Protein AF-A0A7V3D4S4-F1 (afdb_monomer)

Solvent-accessible surface area (backbone atoms only — not comparable to full-atom values): 4410 Å² total; per-residue (Å²): 132,85,51,71,72,53,52,55,51,51,38,42,72,76,39,47,70,61,40,58,56,58,72,68,57,80,47,70,68,55,51,54,52,47,34,52,75,68,65,37,76,80,40,63,72,45,79,80,44,76,61,100,65,40,43,28,39,34,39,41,69,46,99,87,68,45,75,47,75,54,73,45,104

Radius of gyration: 12.2 Å; Cα contacts (8 Å, |Δi|>4): 76; chains: 1; bounding box: 28×32×29 Å

Sequence (73 aa):
MKTYDQHCRQLRQTHPALAEEFARFQGVAEILAWMQRRELTHARVDIVGQDEFEYDFLVELGSEQGWVAFGIT

Secondary structure (DSSP, 8-state):
---HHHHHHHHHHH-HHHHHHHTT--SHHHHHHHHHHTTGGGS-EEEEEE-SS-EEEEEE--TTT-EEEEEE-

Nearest PDB structures (foldseek):
  5xbl-assembly1_D  TM=5.114E-01  e=5.140E-01  Listeria monocytogenes
  4i8o-assembly1_A  TM=6.137E-01  e=2.187E+00  Escherichia coli K-12
  2d4r-assembly1_A  TM=4.463E-01  e=1.473E+00  Thermus thermophilus HB8
  6b2e-assembly1_A  TM=4.482E-01  e=5.869E+00  Homo sapiens
  4huz-assembly1_A-2  TM=4.244E-01  e=7.150E+00  Sphingobium chlorophenolicum

Structure (mmCIF, N/CA/C/O backbone):
data_AF-A0A7V3D4S4-F1
#
_entry.id   AF-A0A7V3D4S4-F1
#
loop_
_atom_site.group_PDB
_atom_site.id
_atom_site.type_symbol
_atom_site.label_atom_id
_atom_site.label_alt_id
_atom_site.label_comp_id
_atom_site.label_asym_id
_atom_site.label_entity_id
_atom_site.label_seq_id
_atom_site.pdbx_PDB_ins_code
_atom_site.Cartn_x
_atom_site.Cartn_y
_atom_site.Cartn_z
_atom_site.occupancy
_atom_site.B_iso_or_equiv
_atom_site.auth_seq_id
_atom_site.auth_comp_id
_atom_site.auth_asym_id
_atom_site.auth_atom_id
_atom_site.pdbx_PDB_model_num
ATOM 1 N N . MET A 1 1 ? -0.571 -21.245 -1.872 1.00 51.44 1 MET A N 1
ATOM 2 C CA . MET A 1 1 ? -0.265 -19.859 -2.278 1.00 51.44 1 MET A CA 1
ATOM 3 C C . MET A 1 1 ? -1.554 -19.260 -2.812 1.00 51.44 1 MET A C 1
ATOM 5 O O . MET A 1 1 ? -2.151 -19.889 -3.678 1.00 51.44 1 MET A O 1
ATOM 9 N N . LYS A 1 2 ? -2.064 -18.170 -2.230 1.00 59.62 2 LYS A N 1
ATOM 10 C CA . LYS A 1 2 ? -3.242 -17.492 -2.794 1.00 59.62 2 LYS A CA 1
ATOM 11 C C . LYS A 1 2 ? -2.817 -16.786 -4.084 1.00 59.62 2 LYS A C 1
ATOM 13 O O . LYS A 1 2 ? -1.693 -16.301 -4.160 1.00 59.62 2 LYS A O 1
ATOM 18 N N . THR A 1 3 ? -3.673 -16.777 -5.101 1.00 77.38 3 THR A N 1
ATOM 19 C CA . THR A 1 3 ? -3.392 -16.042 -6.344 1.00 77.38 3 THR A CA 1
ATOM 20 C C . THR A 1 3 ? -3.654 -14.548 -6.147 1.00 77.38 3 THR A C 1
ATOM 22 O O . THR A 1 3 ? -4.450 -14.170 -5.284 1.00 77.38 3 THR A O 1
ATOM 25 N N . TYR A 1 4 ? -3.027 -13.694 -6.959 1.00 70.12 4 TYR A N 1
ATOM 26 C CA . TYR A 1 4 ? -3.269 -12.244 -6.973 1.00 70.12 4 TYR A CA 1
ATOM 27 C C . TYR A 1 4 ? -4.775 -11.904 -6.964 1.00 70.12 4 TYR A C 1
ATOM 29 O O . TYR A 1 4 ? -5.262 -11.193 -6.084 1.00 70.12 4 TYR A O 1
ATOM 37 N N . ASP A 1 5 ? -5.562 -12.555 -7.827 1.00 76.44 5 ASP A N 1
ATOM 38 C CA . ASP A 1 5 ? -7.018 -12.364 -7.901 1.00 76.44 5 ASP A CA 1
ATOM 39 C C . ASP A 1 5 ? -7.774 -12.732 -6.619 1.00 76.44 5 ASP A C 1
ATOM 41 O O . ASP A 1 5 ? -8.866 -12.214 -6.357 1.00 76.44 5 ASP A O 1
ATOM 45 N N . GLN A 1 6 ? -7.257 -13.678 -5.831 1.00 79.00 6 GLN A N 1
ATOM 46 C CA . GLN A 1 6 ? -7.845 -14.030 -4.539 1.00 79.00 6 GLN A CA 1
ATOM 47 C C . GLN A 1 6 ? -7.566 -12.940 -3.501 1.00 79.00 6 GLN A C 1
ATOM 49 O O . GLN A 1 6 ? -8.463 -12.617 -2.723 1.00 79.00 6 GLN A O 1
ATOM 54 N N . HIS A 1 7 ? -6.377 -12.333 -3.526 1.00 77.12 7 HIS A N 1
ATOM 55 C CA . HIS A 1 7 ? -6.045 -11.195 -2.669 1.00 77.12 7 HIS A CA 1
ATOM 56 C C . HIS A 1 7 ? -6.897 -9.969 -3.007 1.00 77.12 7 HIS A C 1
ATOM 58 O O . HIS A 1 7 ? -7.530 -9.409 -2.111 1.00 77.12 7 HIS A O 1
ATOM 64 N N . CYS A 1 8 ? -7.030 -9.615 -4.288 1.00 79.88 8 CYS A N 1
ATOM 65 C CA . CYS A 1 8 ? -7.874 -8.493 -4.707 1.00 79.88 8 CYS A CA 1
ATOM 66 C C . CYS A 1 8 ? -9.352 -8.708 -4.350 1.00 79.88 8 CYS A C 1
ATOM 68 O O . CYS A 1 8 ? -10.024 -7.783 -3.892 1.00 79.88 8 CYS A O 1
ATOM 70 N N . ARG A 1 9 ? -9.877 -9.932 -4.523 1.00 85.12 9 ARG A N 1
ATOM 71 C CA . ARG A 1 9 ? -11.253 -10.262 -4.111 1.00 85.12 9 ARG A CA 1
ATOM 72 C C . ARG A 1 9 ? -11.445 -10.144 -2.603 1.00 85.12 9 ARG A C 1
ATOM 74 O O . ARG A 1 9 ? -12.428 -9.548 -2.173 1.00 85.12 9 ARG A O 1
ATOM 81 N N . GLN A 1 10 ? -10.512 -10.665 -1.811 1.00 84.56 10 GLN A N 1
ATOM 82 C CA . GLN A 1 10 ? -10.586 -10.578 -0.354 1.00 84.56 10 GLN A CA 1
ATOM 83 C C . GLN A 1 10 ? -10.495 -9.125 0.139 1.00 84.56 10 GLN A C 1
ATOM 85 O O . GLN A 1 10 ? -11.232 -8.740 1.050 1.00 84.56 10 GLN A O 1
ATOM 90 N N . LEU A 1 11 ? -9.647 -8.299 -0.482 1.00 82.25 11 LEU A N 1
ATOM 91 C CA . LEU A 1 11 ? -9.547 -6.875 -0.165 1.00 82.25 11 LEU A CA 1
ATOM 92 C C . LEU A 1 11 ? -10.861 -6.147 -0.474 1.00 82.25 11 LEU A C 1
ATOM 94 O O . LEU A 1 11 ? -11.379 -5.457 0.394 1.00 82.25 11 LEU A O 1
ATOM 98 N N . ARG A 1 12 ? -11.461 -6.366 -1.654 1.00 89.12 12 ARG A N 1
ATOM 99 C CA . ARG A 1 12 ? -12.768 -5.771 -2.003 1.00 89.12 12 ARG A CA 1
ATOM 100 C C . ARG A 1 12 ? -13.889 -6.179 -1.045 1.00 89.12 12 ARG A C 1
ATOM 102 O O . ARG A 1 12 ? -14.790 -5.387 -0.806 1.00 89.12 12 ARG A O 1
ATOM 109 N N . GLN A 1 13 ? -13.842 -7.396 -0.502 1.00 90.31 13 GLN A N 1
ATOM 110 C CA . GLN A 1 13 ? -14.843 -7.881 0.454 1.00 90.31 13 GLN A CA 1
ATOM 111 C C . GLN A 1 13 ? -14.681 -7.278 1.851 1.00 90.31 13 GLN A C 1
ATOM 113 O O . GLN A 1 13 ? -15.676 -7.010 2.515 1.00 90.31 13 GLN A O 1
ATOM 118 N N . THR A 1 14 ? -13.442 -7.099 2.309 1.00 87.56 14 THR A N 1
ATOM 119 C CA . THR A 1 14 ? -13.154 -6.665 3.686 1.00 87.56 14 THR A CA 1
ATOM 120 C C . THR A 1 14 ? -12.976 -5.151 3.809 1.00 87.56 14 THR A C 1
ATOM 122 O O . THR A 1 14 ? -13.357 -4.577 4.822 1.00 87.56 14 THR A O 1
ATOM 125 N N . HIS A 1 15 ? -12.454 -4.497 2.770 1.00 86.06 15 HIS A N 1
ATOM 126 C CA . HIS A 1 15 ? -12.134 -3.069 2.731 1.00 86.06 15 HIS A CA 1
ATOM 127 C C . HIS A 1 15 ? -12.471 -2.473 1.345 1.00 86.06 15 HIS A C 1
ATOM 129 O O . HIS A 1 15 ? -11.566 -2.086 0.599 1.00 86.06 15 HIS A O 1
ATOM 135 N N . PRO A 1 16 ? -13.762 -2.391 0.961 1.00 88.19 16 PRO A N 1
ATOM 136 C CA . PRO A 1 16 ? -14.175 -1.995 -0.390 1.00 88.19 16 PRO A CA 1
ATOM 137 C C . PRO A 1 16 ? -13.673 -0.604 -0.802 1.00 88.19 16 PRO A C 1
ATOM 139 O O . PRO A 1 16 ? -13.166 -0.448 -1.909 1.00 88.19 16 PRO A O 1
ATOM 142 N N . ALA A 1 17 ? -13.722 0.382 0.100 1.00 86.50 17 ALA A N 1
ATOM 143 C CA . ALA A 1 17 ? -13.230 1.735 -0.177 1.00 86.50 17 ALA A CA 1
ATOM 144 C C . ALA A 1 17 ? -11.718 1.760 -0.460 1.00 86.50 17 ALA A C 1
ATOM 146 O O . ALA A 1 17 ? -11.263 2.418 -1.390 1.00 86.50 17 ALA A O 1
ATOM 147 N N . LEU A 1 18 ? -10.942 0.986 0.304 1.00 83.62 18 LEU A N 1
ATOM 148 C CA . LEU A 1 18 ? -9.497 0.890 0.116 1.00 83.62 18 LEU A CA 1
ATOM 149 C C . LEU A 1 18 ? -9.153 0.192 -1.206 1.00 83.62 18 LEU A C 1
ATOM 151 O O . LEU A 1 18 ? -8.253 0.619 -1.923 1.00 83.62 18 LEU A O 1
ATOM 155 N N . ALA A 1 19 ? -9.910 -0.848 -1.562 1.00 86.31 19 ALA A N 1
ATOM 156 C CA . ALA A 1 19 ? -9.752 -1.534 -2.837 1.00 86.31 19 ALA A CA 1
ATOM 157 C C . ALA A 1 19 ? -10.042 -0.617 -4.038 1.00 86.31 19 ALA A C 1
ATOM 159 O O . ALA A 1 19 ? -9.356 -0.708 -5.055 1.00 86.31 19 ALA A O 1
ATOM 160 N N . GLU A 1 20 ? -11.051 0.252 -3.937 1.00 88.38 20 GLU A N 1
ATOM 161 C CA . GLU A 1 20 ? -11.362 1.242 -4.973 1.00 88.38 20 GLU A CA 1
ATOM 162 C C . GLU A 1 20 ? -10.302 2.339 -5.080 1.00 88.38 20 GLU A C 1
ATOM 164 O O . GLU A 1 20 ? -9.989 2.762 -6.191 1.00 88.38 20 GLU A O 1
ATOM 169 N N . GLU A 1 21 ? -9.741 2.790 -3.956 1.00 86.75 21 GLU A N 1
ATOM 170 C CA . GLU A 1 21 ? -8.621 3.734 -3.955 1.00 86.75 21 GLU A CA 1
ATOM 171 C C . GLU A 1 21 ? -7.405 3.139 -4.667 1.00 86.75 21 GLU A C 1
ATOM 173 O O . GLU A 1 21 ? -6.881 3.754 -5.594 1.00 86.75 21 GLU A O 1
ATOM 178 N N . PHE A 1 22 ? -6.996 1.924 -4.294 1.00 84.50 22 PHE A N 1
ATOM 179 C CA . PHE A 1 22 ? -5.800 1.290 -4.857 1.00 84.50 22 PHE A CA 1
ATOM 180 C C . PHE A 1 22 ? -5.953 0.938 -6.331 1.00 84.50 22 PHE A C 1
ATOM 182 O O . PHE A 1 22 ? -4.997 1.053 -7.088 1.00 84.50 22 PHE A O 1
ATOM 189 N N . ALA A 1 23 ? -7.161 0.578 -6.772 1.00 85.56 23 ALA A N 1
ATOM 190 C CA . ALA A 1 23 ? -7.434 0.310 -8.181 1.00 85.56 23 ALA A CA 1
ATOM 191 C C . ALA A 1 23 ? -7.248 1.539 -9.093 1.00 85.56 23 ALA A C 1
ATOM 193 O O . ALA A 1 23 ? -7.230 1.385 -10.312 1.00 85.56 23 ALA A O 1
ATOM 194 N N . ARG A 1 24 ? -7.152 2.752 -8.528 1.00 86.12 24 ARG A N 1
ATOM 195 C CA . ARG A 1 24 ? -6.904 3.988 -9.283 1.00 86.12 24 ARG A CA 1
ATOM 196 C C . ARG A 1 24 ? -5.424 4.328 -9.403 1.00 86.12 24 ARG A C 1
ATOM 198 O O . ARG A 1 24 ? -5.110 5.224 -10.176 1.00 86.12 24 ARG A O 1
ATOM 205 N N . PHE A 1 25 ? -4.551 3.661 -8.649 1.00 85.31 25 PHE A N 1
ATOM 206 C CA . PHE A 1 25 ? -3.124 3.938 -8.702 1.00 85.31 25 PHE A CA 1
ATOM 207 C C . PHE A 1 25 ? -2.517 3.391 -9.995 1.00 85.31 25 PHE A C 1
ATOM 209 O O . PHE A 1 25 ? -2.706 2.232 -10.353 1.00 85.31 25 PHE A O 1
ATOM 216 N N . GLN A 1 26 ? -1.785 4.252 -10.684 1.00 81.56 26 GLN A N 1
ATOM 217 C CA . GLN A 1 26 ? -1.042 4.016 -11.913 1.00 81.56 26 GLN A CA 1
ATOM 218 C C . GLN A 1 26 ? 0.470 4.096 -11.686 1.00 81.56 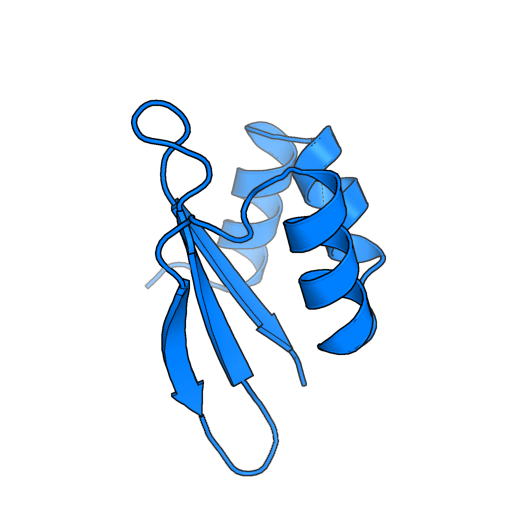26 GLN A C 1
ATOM 220 O O . GLN A 1 26 ? 1.235 3.809 -12.600 1.00 81.56 26 GLN A O 1
ATOM 225 N N . GLY A 1 27 ? 0.923 4.511 -10.497 1.00 77.69 27 GLY A N 1
ATOM 226 C CA . GLY A 1 27 ? 2.349 4.593 -10.206 1.00 77.69 27 GLY A CA 1
ATOM 227 C C . GLY A 1 27 ? 2.699 4.997 -8.776 1.00 77.69 27 GLY A C 1
ATOM 228 O O . GLY A 1 27 ? 1.852 5.410 -7.980 1.00 77.69 27 GLY A O 1
ATOM 229 N N . VAL A 1 28 ? 4.000 4.929 -8.471 1.00 76.50 28 VAL A N 1
ATOM 230 C CA . VAL A 1 28 ? 4.577 5.206 -7.138 1.00 76.50 28 VAL A CA 1
ATOM 231 C C . VAL A 1 28 ? 4.181 6.588 -6.612 1.00 76.50 28 VAL A C 1
ATOM 233 O O . VAL A 1 28 ? 3.884 6.742 -5.430 1.00 76.5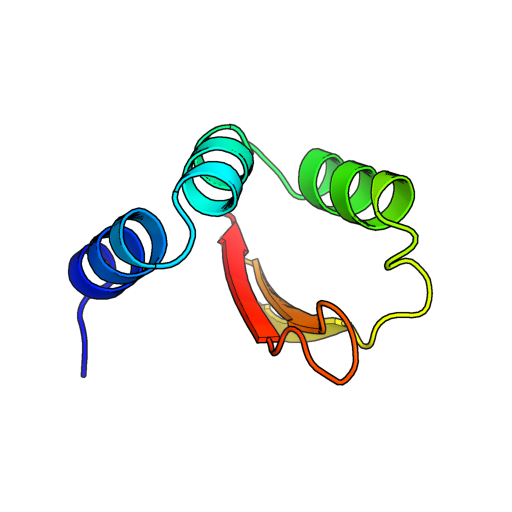0 28 VAL A O 1
ATOM 236 N N . ALA A 1 29 ? 4.133 7.601 -7.481 1.00 81.62 29 ALA A N 1
ATOM 237 C CA . ALA A 1 29 ? 3.820 8.973 -7.085 1.00 81.62 29 ALA A CA 1
ATOM 238 C C . ALA A 1 29 ? 2.441 9.103 -6.413 1.00 81.62 29 ALA A C 1
ATOM 240 O O . ALA A 1 29 ? 2.282 9.852 -5.448 1.00 81.62 29 ALA A O 1
ATOM 241 N N . GLU A 1 30 ? 1.446 8.355 -6.886 1.00 84.69 30 GLU A N 1
ATOM 242 C CA . GLU A 1 30 ? 0.085 8.416 -6.351 1.00 84.69 30 GLU A CA 1
ATOM 243 C C . GLU A 1 30 ? -0.028 7.714 -5.000 1.00 84.69 30 GLU A C 1
ATOM 245 O O . GLU A 1 30 ? -0.767 8.177 -4.129 1.00 84.69 30 GLU A O 1
ATOM 250 N N . ILE A 1 31 ? 0.766 6.663 -4.798 1.00 79.75 31 ILE A N 1
ATOM 251 C CA . ILE A 1 31 ? 0.902 5.971 -3.517 1.00 79.75 31 ILE A CA 1
ATOM 252 C C . ILE A 1 31 ? 1.582 6.863 -2.488 1.00 79.75 31 ILE A C 1
ATOM 254 O O . ILE A 1 31 ? 1.061 7.018 -1.386 1.00 79.75 31 ILE A O 1
ATOM 258 N N . LEU A 1 32 ? 2.679 7.526 -2.855 1.00 79.50 32 LEU A N 1
ATOM 259 C CA . LEU A 1 32 ? 3.342 8.489 -1.974 1.00 79.50 32 LEU A CA 1
ATOM 260 C C . LEU A 1 32 ? 2.397 9.639 -1.597 1.00 79.50 32 LEU A C 1
ATOM 262 O O . LEU A 1 32 ? 2.293 10.009 -0.427 1.00 79.50 32 LEU A O 1
ATOM 266 N N . ALA A 1 33 ? 1.639 10.161 -2.565 1.00 84.69 33 ALA A N 1
ATOM 267 C CA . ALA A 1 33 ? 0.635 11.187 -2.304 1.00 84.69 33 ALA A CA 1
ATOM 268 C C . ALA A 1 33 ? -0.505 10.672 -1.406 1.00 84.69 33 ALA A C 1
ATOM 270 O O . ALA A 1 33 ? -1.000 11.405 -0.551 1.00 84.69 33 ALA A O 1
ATOM 271 N N . TRP A 1 34 ? -0.945 9.425 -1.585 1.00 85.19 34 TRP A N 1
ATOM 272 C CA . TRP A 1 34 ? -1.954 8.790 -0.735 1.00 85.19 34 TRP A CA 1
ATOM 273 C C . TRP A 1 34 ? -1.464 8.616 0.704 1.00 85.19 34 TRP A C 1
ATOM 275 O O . TRP A 1 34 ? -2.183 8.986 1.633 1.00 85.19 34 TRP A O 1
ATOM 285 N N . MET A 1 35 ? -0.229 8.151 0.882 1.00 81.31 35 MET A N 1
ATOM 286 C CA . MET A 1 35 ? 0.414 8.037 2.187 1.00 81.31 35 MET A CA 1
ATOM 287 C C . MET A 1 35 ? 0.473 9.383 2.902 1.00 81.31 35 MET A C 1
ATOM 289 O O . MET A 1 35 ? 0.071 9.486 4.059 1.00 81.31 35 MET A O 1
ATOM 293 N N . GLN A 1 36 ? 0.907 10.429 2.197 1.00 83.31 36 GLN A N 1
ATOM 294 C CA . GLN A 1 36 ? 0.963 11.781 2.742 1.00 83.31 36 GLN A CA 1
ATOM 295 C C . GLN A 1 36 ? -0.426 12.283 3.166 1.00 83.31 36 GLN A C 1
ATOM 297 O O . GLN A 1 36 ? -0.573 12.811 4.265 1.00 83.31 36 GLN A O 1
ATOM 302 N N . ARG A 1 37 ? -1.463 12.091 2.332 1.00 86.62 37 ARG A N 1
ATOM 303 C CA . ARG A 1 37 ? -2.847 12.499 2.654 1.00 86.62 37 ARG A CA 1
ATOM 304 C C . ARG A 1 37 ? -3.429 11.769 3.862 1.00 86.62 37 ARG A C 1
ATOM 306 O O . ARG A 1 37 ? -4.305 12.317 4.520 1.00 86.62 37 ARG A O 1
ATOM 313 N N . ARG A 1 38 ? -2.987 10.537 4.119 1.00 81.81 38 ARG A N 1
ATOM 314 C CA . ARG A 1 38 ? -3.411 9.738 5.275 1.00 81.81 38 ARG A CA 1
ATOM 315 C C . ARG A 1 38 ? -2.507 9.915 6.495 1.00 81.81 38 ARG A C 1
ATOM 317 O O . ARG A 1 38 ? -2.650 9.161 7.449 1.00 81.81 38 ARG A O 1
ATOM 324 N N . GLU A 1 39 ? -1.576 10.871 6.454 1.00 80.75 39 GLU A N 1
ATOM 325 C CA . GLU A 1 39 ? -0.580 11.103 7.510 1.00 80.75 39 GLU A CA 1
ATOM 326 C C . GLU A 1 39 ? 0.250 9.843 7.839 1.00 80.75 39 GLU A C 1
ATOM 328 O O . GLU A 1 39 ? 0.852 9.719 8.904 1.00 80.75 39 GLU A O 1
ATOM 333 N N . LEU A 1 40 ? 0.357 8.921 6.873 1.00 77.69 40 LEU A N 1
ATOM 334 C CA . LEU A 1 40 ? 1.164 7.699 6.949 1.00 77.69 40 LEU A CA 1
ATOM 335 C C . LEU A 1 40 ? 2.648 7.981 6.681 1.00 77.69 40 LEU A C 1
ATOM 337 O O . LEU A 1 40 ? 3.446 7.064 6.542 1.00 77.69 40 LEU A O 1
ATOM 341 N N . THR A 1 41 ? 3.054 9.248 6.617 1.00 66.56 41 THR A N 1
ATOM 342 C CA . THR A 1 41 ? 4.448 9.676 6.437 1.00 66.56 41 THR A CA 1
ATOM 343 C C . THR A 1 41 ? 5.366 9.222 7.576 1.00 66.56 41 THR A C 1
ATOM 345 O O . THR A 1 41 ? 6.577 9.162 7.390 1.00 66.56 41 THR A O 1
ATOM 348 N N . HIS A 1 42 ? 4.796 8.892 8.739 1.00 64.38 42 HIS A N 1
ATOM 349 C CA . HIS A 1 42 ? 5.497 8.277 9.872 1.00 64.38 42 HIS A CA 1
ATOM 350 C C . HIS A 1 42 ? 5.261 6.764 9.986 1.00 64.38 42 HIS A C 1
ATOM 352 O O . HIS A 1 42 ? 5.812 6.132 10.888 1.00 64.38 42 HIS A O 1
ATOM 358 N N . ALA A 1 43 ? 4.437 6.184 9.109 1.00 66.88 43 ALA A N 1
ATOM 359 C CA . ALA A 1 43 ? 4.205 4.751 9.085 1.00 66.88 43 ALA A CA 1
ATOM 360 C C . ALA A 1 43 ? 5.450 4.019 8.587 1.00 66.88 43 ALA A C 1
ATOM 362 O O . ALA A 1 43 ? 6.205 4.521 7.748 1.00 66.88 43 ALA A O 1
ATOM 363 N N . ARG A 1 44 ? 5.654 2.803 9.092 1.00 67.12 44 ARG A N 1
ATOM 364 C CA . ARG A 1 44 ? 6.719 1.942 8.601 1.00 67.12 44 ARG A CA 1
ATOM 365 C C . ARG A 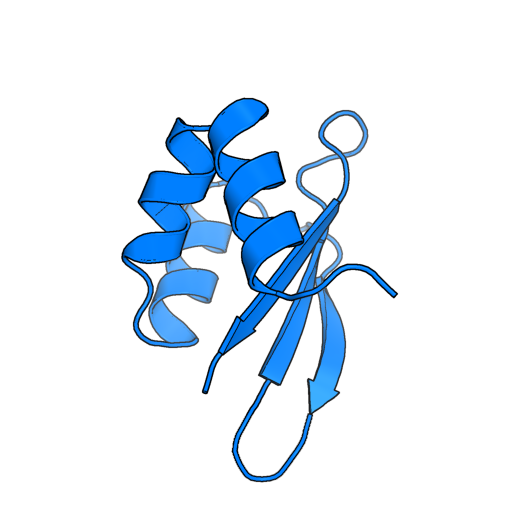1 44 ? 6.379 1.490 7.178 1.00 67.12 44 ARG A C 1
ATOM 367 O O . ARG A 1 44 ? 5.352 0.848 6.955 1.00 67.12 44 ARG A O 1
ATOM 374 N N . VAL A 1 45 ? 7.248 1.848 6.235 1.00 69.12 45 VAL A N 1
ATOM 375 C CA . VAL A 1 45 ? 7.218 1.371 4.850 1.00 69.12 45 VAL A CA 1
ATOM 376 C C . VAL A 1 45 ? 8.415 0.472 4.641 1.00 69.12 45 VAL A C 1
ATOM 378 O O . VAL A 1 45 ? 9.551 0.931 4.746 1.00 69.12 45 VAL A O 1
ATOM 381 N N . ASP A 1 46 ? 8.153 -0.786 4.322 1.00 69.88 46 ASP A N 1
ATOM 382 C CA . ASP A 1 46 ? 9.178 -1.733 3.910 1.00 69.88 46 ASP A CA 1
ATOM 383 C C . ASP A 1 46 ? 9.002 -2.019 2.408 1.00 69.88 46 ASP A C 1
ATOM 385 O O . ASP A 1 46 ? 7.895 -2.294 1.943 1.00 69.88 46 ASP A O 1
ATOM 389 N N . ILE A 1 47 ? 10.090 -1.939 1.635 1.00 64.31 47 ILE A N 1
ATOM 390 C CA . ILE A 1 47 ? 10.125 -2.460 0.261 1.00 64.31 47 ILE A CA 1
ATOM 391 C C . ILE A 1 47 ? 10.425 -3.951 0.384 1.00 64.31 47 ILE A C 1
ATOM 393 O O . ILE A 1 47 ? 11.496 -4.338 0.850 1.00 64.31 47 ILE A O 1
ATOM 397 N N . VAL A 1 48 ? 9.450 -4.782 0.029 1.00 66.81 48 VAL A N 1
ATOM 398 C CA . VAL A 1 48 ? 9.511 -6.243 0.203 1.00 66.81 48 VAL A CA 1
ATOM 399 C C . VAL A 1 48 ? 10.013 -6.955 -1.051 1.00 66.81 48 VAL A C 1
ATOM 401 O O . VAL A 1 48 ? 10.490 -8.085 -0.954 1.00 66.81 48 VAL A O 1
ATOM 404 N N . GLY A 1 49 ? 9.969 -6.277 -2.196 1.00 61.25 49 GLY A N 1
ATOM 405 C CA . GLY A 1 49 ? 10.464 -6.756 -3.479 1.00 61.25 49 GLY A CA 1
ATOM 406 C C . GLY A 1 49 ? 10.793 -5.580 -4.393 1.00 61.25 49 GLY A C 1
ATOM 407 O O . GLY A 1 49 ? 10.093 -4.569 -4.398 1.00 61.25 49 GLY A O 1
ATOM 408 N N . GLN A 1 50 ? 11.895 -5.696 -5.123 1.00 66.19 50 GLN A N 1
ATOM 409 C CA . GLN A 1 50 ? 12.284 -4.770 -6.178 1.00 66.19 50 GLN A CA 1
ATOM 410 C C . GLN A 1 50 ? 12.922 -5.597 -7.288 1.00 66.19 50 GLN A C 1
ATOM 412 O O . GLN A 1 50 ? 13.926 -6.275 -7.043 1.00 66.19 50 GLN A O 1
ATOM 417 N N . ASP A 1 51 ? 12.372 -5.512 -8.492 1.00 74.50 51 ASP A N 1
ATOM 418 C CA . ASP A 1 51 ? 13.037 -5.990 -9.698 1.00 74.50 51 ASP A CA 1
ATOM 419 C C . ASP A 1 51 ? 13.113 -4.883 -10.766 1.00 74.50 51 ASP A C 1
ATOM 421 O O . ASP A 1 51 ? 12.933 -3.699 -10.471 1.00 74.50 51 ASP A O 1
ATOM 425 N N . GLU A 1 52 ? 13.505 -5.235 -11.992 1.00 69.94 52 GLU A N 1
ATOM 426 C CA . GLU A 1 52 ? 13.668 -4.269 -13.088 1.00 69.94 52 GLU A CA 1
ATOM 427 C C . GLU A 1 52 ? 12.337 -3.659 -13.569 1.00 69.94 52 GLU A C 1
ATOM 429 O O . GLU A 1 52 ? 12.355 -2.646 -14.273 1.00 69.94 52 GLU A O 1
ATOM 434 N N . PHE A 1 53 ? 11.201 -4.247 -13.190 1.00 69.38 53 PHE A N 1
ATOM 435 C CA . PHE A 1 53 ? 9.867 -3.920 -13.685 1.00 69.38 53 PHE A CA 1
ATOM 436 C C . PHE A 1 53 ? 8.833 -3.700 -12.582 1.00 69.38 53 PHE A C 1
ATOM 438 O O . PHE A 1 53 ? 7.767 -3.185 -12.896 1.00 69.38 53 PHE A O 1
ATOM 445 N N . GLU A 1 54 ? 9.107 -4.065 -11.329 1.00 68.31 54 GLU A N 1
ATOM 446 C CA . GLU A 1 54 ? 8.139 -3.953 -10.244 1.00 68.31 54 GLU A CA 1
ATOM 447 C C . GLU A 1 54 ? 8.746 -3.534 -8.899 1.00 68.31 54 GLU A C 1
ATOM 449 O O . GLU A 1 54 ? 9.890 -3.844 -8.550 1.00 68.31 54 GLU A O 1
ATOM 454 N N . TYR A 1 55 ? 7.928 -2.828 -8.118 1.00 67.88 55 TYR A N 1
ATOM 455 C CA . TYR A 1 55 ? 8.186 -2.525 -6.715 1.00 67.88 55 TYR A CA 1
ATOM 456 C C . TYR A 1 55 ? 7.032 -3.030 -5.856 1.00 67.88 55 TYR A C 1
ATOM 458 O O . TYR A 1 55 ? 5.894 -2.586 -6.025 1.00 67.88 55 TYR A O 1
ATOM 466 N N . ASP A 1 56 ? 7.351 -3.877 -4.882 1.00 74.31 56 ASP A N 1
ATOM 467 C CA . ASP A 1 56 ? 6.423 -4.341 -3.857 1.00 74.31 56 ASP A CA 1
ATOM 468 C C . ASP A 1 56 ? 6.629 -3.567 -2.556 1.00 74.31 56 ASP A C 1
ATOM 470 O O . ASP A 1 56 ? 7.712 -3.5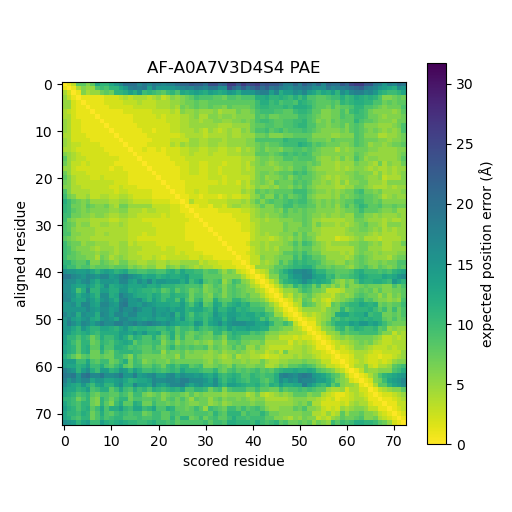68 -1.958 1.00 74.31 56 ASP A O 1
ATOM 474 N N . PHE A 1 57 ? 5.554 -2.953 -2.073 1.00 74.81 57 PHE A N 1
ATOM 475 C CA . PHE A 1 57 ? 5.539 -2.175 -0.842 1.00 74.81 57 PHE A CA 1
ATOM 476 C C . PHE A 1 57 ? 4.697 -2.863 0.222 1.00 74.81 57 PHE A C 1
ATOM 478 O O . PHE A 1 57 ? 3.628 -3.400 -0.067 1.00 74.81 57 PHE A O 1
ATOM 485 N N . LEU A 1 58 ? 5.148 -2.765 1.469 1.00 79.19 58 LEU A N 1
ATOM 486 C CA . LEU A 1 58 ? 4.387 -3.095 2.663 1.00 79.19 58 LEU A CA 1
ATOM 487 C C . LEU A 1 58 ? 4.258 -1.833 3.524 1.00 79.19 58 LEU A C 1
ATOM 489 O O . LEU A 1 58 ? 5.258 -1.287 3.987 1.00 79.19 58 LEU A O 1
ATOM 493 N N . VAL A 1 59 ? 3.027 -1.367 3.726 1.00 77.94 59 VAL A N 1
ATOM 494 C CA . VAL A 1 59 ? 2.708 -0.136 4.461 1.00 77.94 59 VAL A CA 1
ATOM 495 C C . VAL A 1 59 ? 1.852 -0.466 5.677 1.00 77.94 59 VAL A C 1
ATOM 497 O O . VAL A 1 59 ? 0.805 -1.108 5.558 1.00 77.94 59 VAL A O 1
ATOM 500 N N . GLU A 1 60 ? 2.276 -0.005 6.850 1.00 79.50 60 GLU A N 1
ATOM 501 C CA . GLU A 1 60 ? 1.467 -0.064 8.068 1.00 79.50 60 GLU A CA 1
ATOM 502 C C . GLU A 1 60 ? 0.384 1.029 8.039 1.00 79.50 60 GLU A C 1
ATOM 504 O O . GLU A 1 60 ? 0.684 2.209 7.877 1.00 79.50 60 GLU A O 1
ATOM 509 N N . LEU A 1 61 ? -0.890 0.667 8.211 1.00 74.56 61 LEU A N 1
ATOM 510 C CA . LEU A 1 61 ? -2.007 1.627 8.221 1.00 74.56 61 LEU A CA 1
ATOM 511 C C . LEU A 1 61 ? -2.262 2.245 9.610 1.00 74.56 61 LEU A C 1
ATOM 513 O O . LEU A 1 61 ? -3.260 2.934 9.814 1.00 74.56 61 LEU A O 1
ATOM 517 N N . GLY A 1 62 ? -1.376 1.983 10.571 1.00 67.56 62 GLY A N 1
ATOM 518 C CA . GLY A 1 62 ? -1.533 2.291 11.992 1.00 67.56 62 GLY A CA 1
ATOM 519 C C . GLY A 1 62 ? -1.683 1.022 12.837 1.00 67.56 62 GLY A C 1
ATOM 520 O O . GLY A 1 62 ? -2.125 -0.017 12.345 1.00 67.56 62 GLY A O 1
ATOM 521 N N . SER A 1 63 ? -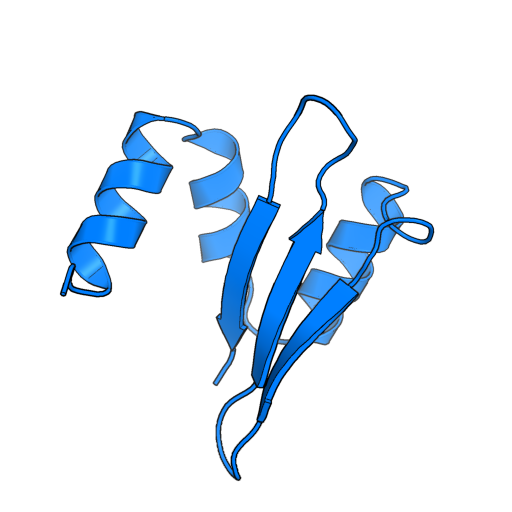1.350 1.120 14.129 1.00 60.97 63 SER A N 1
ATOM 522 C CA . SER A 1 63 ? -1.146 -0.026 15.036 1.00 60.97 63 SER A CA 1
ATOM 523 C C . SER A 1 63 ? -2.335 -0.990 15.169 1.00 60.97 63 SER A C 1
ATOM 525 O O . SER A 1 63 ? -2.147 -2.142 15.544 1.00 60.97 63 SER A O 1
ATOM 527 N N . GLU A 1 64 ? -3.553 -0.534 14.862 1.00 66.25 64 GLU A N 1
ATOM 528 C CA . GLU A 1 64 ? -4.791 -1.331 14.942 1.00 66.25 64 GLU A CA 1
ATOM 529 C C . GLU A 1 64 ? -5.406 -1.647 13.566 1.00 66.25 64 GLU A C 1
ATOM 531 O O . GLU A 1 64 ? -6.319 -2.461 13.459 1.00 66.25 64 GLU A O 1
ATOM 536 N N . GLN A 1 65 ? -4.925 -1.000 12.502 1.00 65.56 65 GLN A N 1
ATOM 537 C CA . GLN A 1 65 ? -5.507 -1.071 11.153 1.00 65.56 65 GLN A CA 1
ATOM 538 C C . GLN A 1 65 ? -4.768 -2.070 10.250 1.00 65.56 65 GLN A C 1
ATOM 540 O O . GLN A 1 65 ? -5.227 -2.382 9.151 1.00 65.56 65 GLN A O 1
ATOM 545 N N . GLY A 1 66 ? -3.658 -2.623 10.745 1.00 74.31 66 GLY A N 1
ATOM 546 C CA . GLY A 1 66 ? -2.916 -3.694 10.099 1.00 74.31 66 GLY A CA 1
ATOM 547 C C . GLY A 1 66 ? -2.004 -3.207 8.977 1.00 74.31 66 GLY A C 1
ATOM 548 O O . GLY A 1 66 ? -1.610 -2.043 8.913 1.00 74.31 66 GLY A O 1
ATOM 549 N N . TRP A 1 67 ? -1.642 -4.141 8.101 1.00 77.31 67 TRP A N 1
ATOM 550 C CA . TRP A 1 67 ? -0.674 -3.929 7.032 1.00 77.31 67 TRP A CA 1
ATOM 551 C C . TRP A 1 67 ? -1.327 -4.092 5.670 1.00 77.31 67 TRP A C 1
ATOM 553 O O . TRP A 1 67 ? -2.176 -4.964 5.466 1.00 77.31 67 TRP A O 1
ATOM 563 N N . VAL A 1 68 ? -0.870 -3.289 4.723 1.00 75.44 68 VAL A N 1
ATOM 564 C CA . VAL A 1 68 ? -1.226 -3.393 3.316 1.00 75.44 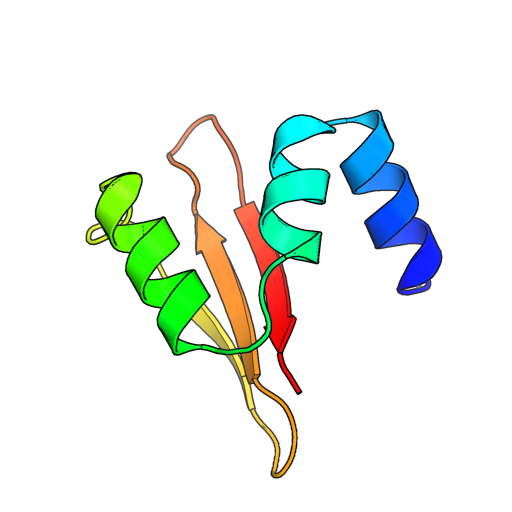68 VAL A CA 1
ATOM 565 C C . VAL A 1 68 ? 0.015 -3.716 2.510 1.00 75.44 68 VAL A 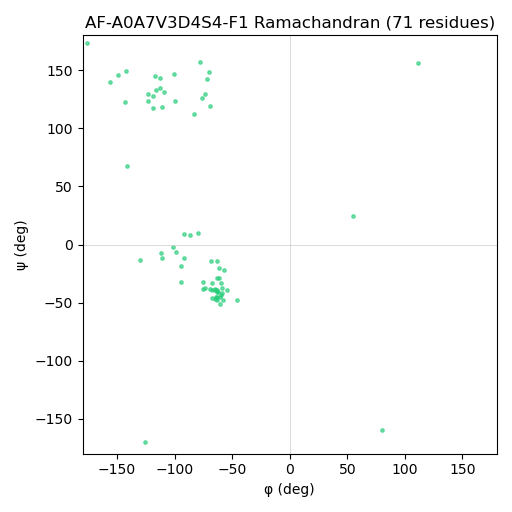C 1
ATOM 567 O O . VAL A 1 68 ? 1.031 -3.048 2.664 1.00 75.44 68 VAL A O 1
ATOM 570 N N . ALA A 1 69 ? -0.106 -4.694 1.615 1.00 75.62 69 ALA A N 1
ATOM 571 C CA . ALA A 1 69 ? 0.883 -4.965 0.584 1.00 75.62 69 ALA A CA 1
ATOM 572 C C . ALA A 1 69 ? 0.303 -4.644 -0.799 1.00 75.62 69 ALA A C 1
ATOM 574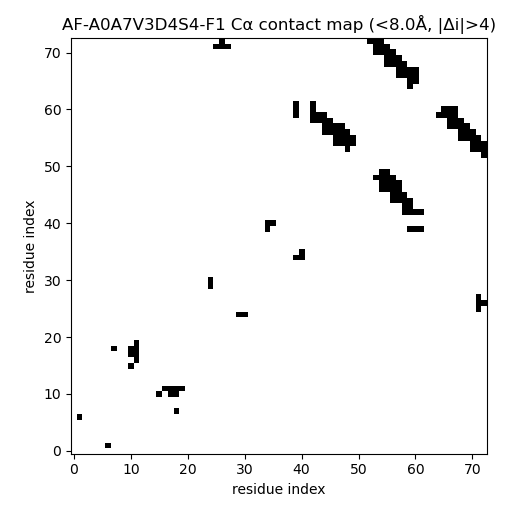 O O . ALA A 1 69 ? -0.833 -5.037 -1.088 1.00 75.62 69 ALA A O 1
ATOM 575 N N . PHE A 1 70 ? 1.068 -3.964 -1.648 1.00 72.94 70 PHE A N 1
ATOM 576 C CA . PHE A 1 70 ? 0.744 -3.800 -3.066 1.00 72.94 70 PHE A CA 1
ATOM 577 C C . PHE A 1 70 ? 2.020 -3.694 -3.903 1.00 72.94 70 PHE A C 1
ATOM 579 O O . PHE A 1 70 ? 3.015 -3.120 -3.461 1.00 72.94 70 PHE A O 1
ATOM 586 N N . GLY A 1 71 ? 1.941 -4.237 -5.115 1.00 70.06 71 GLY A N 1
ATOM 587 C CA . GLY A 1 71 ? 2.956 -4.111 -6.150 1.00 70.06 71 GLY A CA 1
ATOM 588 C C . GLY A 1 71 ? 2.561 -3.052 -7.170 1.00 70.06 71 GLY A C 1
ATOM 589 O O . GLY A 1 71 ? 1.371 -2.863 -7.449 1.00 70.06 71 GLY A O 1
ATOM 590 N N . ILE A 1 72 ? 3.553 -2.362 -7.717 1.00 67.69 72 ILE A N 1
ATOM 591 C CA . ILE A 1 72 ? 3.405 -1.464 -8.861 1.00 67.69 72 ILE A CA 1
ATOM 592 C C . ILE A 1 72 ? 4.362 -1.938 -9.944 1.00 67.69 72 ILE A C 1
ATOM 594 O O . ILE A 1 72 ? 5.550 -2.088 -9.666 1.00 67.69 72 ILE A O 1
ATOM 598 N N . THR A 1 73 ? 3.838 -2.102 -11.155 1.00 65.12 73 THR A N 1
ATOM 599 C CA . THR A 1 73 ? 4.597 -2.288 -12.399 1.00 65.12 73 THR A CA 1
ATOM 600 C C . THR A 1 73 ? 4.679 -0.987 -13.182 1.00 65.12 73 THR A C 1
ATOM 602 O O . THR A 1 73 ? 3.600 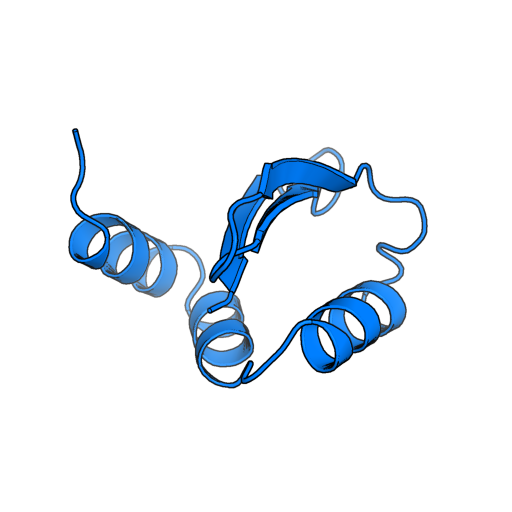-0.356 -13.298 1.00 65.12 73 THR A O 1
#

pLDDT: mean 76.32, std 8.56, range [51.44, 90.31]

Mean predicted aligned error: 7.12 Å

Foldseek 3Di:
DDDPVNVLVVCCVPPVVVSVQVVPDQDDVSVVVVCVVLVQPVWDKDFPDDDPAKTWIWTQSDPPPGIDIDMHD